Protein AF-A0A926NC03-F1 (afdb_monomer)

Foldseek 3Di:
DAPLQVLLVLLVVLCVVVVHDLCLLCVLLVNDSVLNVCSNVVVDVDDDPNSVCSSCNSSVHDPCVSQPDPVNPDDPPDDPPPPPPDD

Solvent-accessible surface area (backbone atoms only — not comparable to full-atom values): 5292 Å² total; per-residue (Å²): 137,54,72,36,54,49,52,24,49,51,54,51,51,52,22,60,77,68,74,46,49,70,61,54,48,18,65,55,23,74,42,56,56,66,60,54,46,32,32,58,71,59,72,35,78,68,75,51,68,70,58,52,52,31,46,23,61,39,72,75,50,48,71,65,66,69,56,72,43,77,90,66,68,72,76,80,83,78,72,89,75,78,77,76,80,75,130

Organism: NCBI:txid2771432

Nearest PDB structures (foldseek):
  3b7h-assembly1_A-2  TM=8.971E-01  e=2.608E-04  Lactiplantibacillus plantarum WCFS1
  3qq6-assembly1_A  TM=8.608E-01  e=1.140E-02  Bacillus subtilis
  3zkc-assembly1_B  TM=8.713E-01  e=1.673E-02  Bacillus subtilis subsp. subtilis str. 168
  1b0n-assembly1_A  TM=7.950E-01  e=1.499E-02  Bacillus subtilis
  1zz9-assembly1_A-2  TM=6.927E-01  e=8.645E-02  Streptomyces wedmorensis

Radius of gyration: 17.33 Å; Cα contacts (8 Å, |Δi|>4): 73; chains: 1; bounding 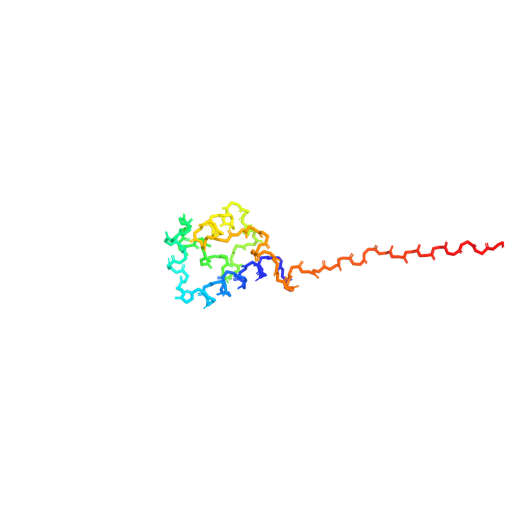box: 34×33×56 Å

Secondary structure (DSSP, 8-state):
--HHHHHHHHHHHHHHHTT--HHHHHHHHT--HHHHHHHHTT--SS--HHHHHHHHHHHT--HHHHH-SGGG---------------

Mean predicted aligned error: 7.42 Å

pLDDT: mean 87.14, std 12.42, range [55.88, 96.81]

Sequence (87 aa):
MTIADRVAQRILDLCDEHNITLNKLGTISGVTQSTLNSIVKGESKHPRLDTIEKICSGLGITMVEFFNVPDFNVQSNEGSGHHERQQ

InterPro domains:
  IPR001387 Cro/C1-type, helix-turn-helix domain [PF13443] (11-69)
  IPR001387 Cro/C1-type, helix-turn-helix domain [PS50943] (11-66)
  IPR001387 Cro/C1-type, helix-turn-helix domain [SM00530] (10-66)
  IPR001387 Cro/C1-type, helix-turn-helix domain [cd00093] (8-66)
  IPR010982 Lambda repressor-like, DNA-binding domain superfamily [G3DSA:1.10.260.40] (2-75)
  IPR010982 Lambda repressor-like, DNA-binding domain superfamily [SSF47413] (3-72)

Structure (mmCIF, N/CA/C/O backbone):
data_AF-A0A926NC03-F1
#
_entry.id   AF-A0A926NC03-F1
#
loop_
_atom_site.group_PDB
_atom_site.id
_atom_site.type_symbol
_atom_site.label_atom_id
_atom_site.label_alt_id
_atom_site.label_comp_id
_atom_site.label_asym_id
_atom_site.label_entity_id
_atom_site.label_seq_id
_atom_site.pdbx_PDB_ins_code
_atom_site.Cartn_x
_atom_site.Cartn_y
_atom_site.Cartn_z
_atom_site.occupancy
_atom_site.B_iso_or_equiv
_atom_site.auth_seq_id
_atom_site.auth_comp_id
_atom_site.auth_asym_id
_atom_site.auth_atom_id
_atom_site.pdbx_PDB_model_num
ATOM 1 N N . MET A 1 1 ? 14.176 1.685 -10.171 1.00 74.00 1 MET A N 1
ATOM 2 C CA . MET A 1 1 ? 12.948 1.397 -9.406 1.00 74.00 1 MET A CA 1
ATOM 3 C C . MET A 1 1 ? 12.934 -0.084 -9.074 1.00 74.00 1 MET A C 1
ATOM 5 O O . MET A 1 1 ? 12.971 -0.901 -9.989 1.00 74.00 1 MET A O 1
ATOM 9 N N . THR A 1 2 ? 13.000 -0.421 -7.791 1.00 88.25 2 THR A N 1
ATOM 10 C CA . THR A 1 2 ? 12.953 -1.800 -7.288 1.00 88.25 2 THR A CA 1
ATOM 11 C C . THR A 1 2 ? 11.508 -2.305 -7.209 1.00 88.25 2 THR A C 1
ATOM 13 O O . THR A 1 2 ? 10.563 -1.529 -7.345 1.00 88.25 2 THR A O 1
ATOM 16 N N . ILE A 1 3 ? 11.316 -3.605 -6.962 1.00 88.69 3 ILE A N 1
ATOM 17 C CA . ILE A 1 3 ? 9.979 -4.167 -6.696 1.00 88.69 3 ILE A CA 1
ATOM 18 C C . ILE A 1 3 ? 9.356 -3.516 -5.453 1.00 88.69 3 ILE A C 1
ATOM 20 O O . ILE A 1 3 ? 8.167 -3.215 -5.456 1.00 88.69 3 ILE A O 1
ATOM 24 N N . ALA A 1 4 ? 10.154 -3.253 -4.413 1.00 89.62 4 ALA A N 1
ATOM 25 C CA . ALA A 1 4 ? 9.675 -2.596 -3.200 1.00 89.62 4 ALA A CA 1
ATOM 26 C C . ALA A 1 4 ? 9.158 -1.177 -3.485 1.00 89.62 4 ALA A C 1
ATOM 28 O O . ALA A 1 4 ? 8.088 -0.824 -2.998 1.00 89.62 4 ALA A O 1
ATOM 29 N N . ASP A 1 5 ? 9.850 -0.414 -4.342 1.00 91.00 5 ASP A N 1
ATOM 30 C CA . ASP A 1 5 ? 9.399 0.923 -4.757 1.00 91.00 5 ASP A CA 1
ATOM 31 C C . ASP A 1 5 ? 8.050 0.867 -5.491 1.00 91.00 5 ASP A C 1
ATOM 33 O O . ASP A 1 5 ? 7.182 1.703 -5.258 1.00 91.00 5 ASP A O 1
ATOM 37 N N . ARG A 1 6 ? 7.841 -0.144 -6.348 1.00 92.19 6 ARG A N 1
ATOM 38 C CA . ARG A 1 6 ? 6.570 -0.345 -7.072 1.00 92.19 6 ARG A CA 1
ATOM 39 C C . ARG A 1 6 ? 5.429 -0.701 -6.137 1.00 92.19 6 ARG A C 1
ATOM 41 O O . ARG A 1 6 ? 4.333 -0.177 -6.276 1.00 92.19 6 ARG A O 1
ATOM 48 N N . VAL A 1 7 ? 5.689 -1.564 -5.156 1.00 93.50 7 VAL A N 1
ATOM 49 C CA . VAL A 1 7 ? 4.702 -1.902 -4.123 1.00 93.50 7 VAL A CA 1
ATOM 50 C C . VAL A 1 7 ? 4.361 -0.672 -3.280 1.00 93.50 7 VAL A C 1
ATOM 52 O O . VAL A 1 7 ? 3.190 -0.439 -3.001 1.00 93.50 7 VAL A O 1
ATOM 55 N N . ALA A 1 8 ? 5.358 0.132 -2.901 1.00 93.94 8 ALA A N 1
ATOM 56 C CA . ALA A 1 8 ? 5.150 1.370 -2.156 1.00 93.94 8 ALA A CA 1
ATOM 57 C C . ALA A 1 8 ? 4.275 2.369 -2.927 1.00 93.94 8 ALA A C 1
ATOM 59 O O . ALA A 1 8 ? 3.312 2.880 -2.358 1.00 93.94 8 ALA A O 1
ATOM 60 N N . GLN A 1 9 ? 4.572 2.604 -4.210 1.00 94.25 9 GLN A N 1
ATOM 61 C CA . GLN A 1 9 ? 3.745 3.459 -5.066 1.00 94.25 9 GLN A CA 1
ATOM 62 C C . GLN A 1 9 ? 2.330 2.907 -5.206 1.00 94.25 9 GLN A C 1
ATOM 64 O O . GLN A 1 9 ? 1.378 3.618 -4.908 1.00 94.25 9 GLN A O 1
ATOM 69 N N . ARG A 1 10 ? 2.178 1.609 -5.489 1.00 95.19 10 ARG A N 1
ATOM 70 C CA . ARG A 1 10 ? 0.852 0.997 -5.627 1.00 95.19 10 ARG A CA 1
ATOM 71 C C . ARG A 1 10 ? -0.011 1.138 -4.370 1.00 95.19 10 ARG A C 1
ATOM 73 O O . ARG A 1 10 ? -1.218 1.317 -4.475 1.00 95.19 10 ARG A O 1
ATOM 80 N N . ILE 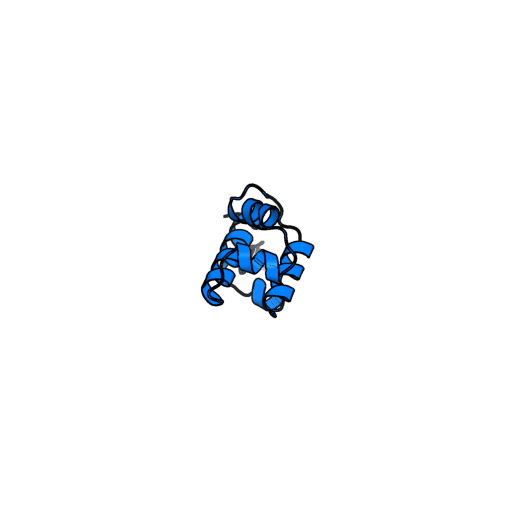A 1 11 ? 0.586 1.070 -3.178 1.00 94.94 11 ILE A N 1
ATOM 81 C CA . ILE A 1 11 ? -0.132 1.299 -1.913 1.00 94.94 11 ILE A CA 1
ATOM 82 C C . ILE A 1 11 ? -0.643 2.742 -1.811 1.00 94.94 11 ILE A C 1
ATOM 84 O O . ILE A 1 11 ? -1.750 2.952 -1.315 1.00 94.94 11 ILE A O 1
ATOM 88 N N . LEU A 1 12 ? 0.152 3.721 -2.249 1.00 95.31 12 LEU A N 1
ATOM 89 C CA . LEU A 1 12 ? -0.253 5.127 -2.273 1.00 95.31 12 LEU A CA 1
ATOM 90 C C . LEU A 1 12 ? -1.357 5.362 -3.306 1.00 95.31 12 LEU A C 1
ATOM 92 O O . LEU A 1 12 ? -2.374 5.949 -2.954 1.00 95.31 12 LEU A O 1
ATOM 96 N N . ASP A 1 13 ? -1.215 4.809 -4.510 1.00 96.25 13 ASP A N 1
ATOM 97 C CA . ASP A 1 13 ? -2.230 4.910 -5.563 1.00 96.25 13 ASP A CA 1
ATOM 98 C C . ASP A 1 13 ? -3.575 4.355 -5.087 1.00 96.25 13 ASP A C 1
ATOM 100 O O . ASP A 1 13 ? -4.602 5.003 -5.235 1.00 96.25 13 ASP A O 1
ATOM 104 N N . LEU A 1 14 ? -3.579 3.193 -4.426 1.00 95.94 14 LEU A N 1
ATOM 105 C CA . LEU A 1 14 ? -4.797 2.614 -3.852 1.00 95.94 14 LEU A CA 1
ATOM 106 C C . LEU A 1 14 ? -5.393 3.479 -2.732 1.00 95.94 14 LEU A C 1
ATOM 108 O O . LEU A 1 14 ? -6.610 3.515 -2.562 1.00 95.94 14 LEU A O 1
ATOM 112 N N . CYS A 1 15 ? -4.565 4.177 -1.951 1.00 95.88 15 CYS A N 1
ATOM 113 C CA . CYS A 1 15 ? -5.074 5.131 -0.967 1.00 95.88 15 CYS A CA 1
ATOM 114 C C . CYS A 1 15 ? -5.787 6.301 -1.658 1.00 95.88 15 CYS A C 1
ATOM 116 O O . CYS A 1 15 ? -6.889 6.669 -1.245 1.00 95.88 15 CYS A O 1
ATOM 118 N N . ASP A 1 16 ? -5.196 6.831 -2.726 1.00 96.81 16 ASP A N 1
ATOM 119 C CA . ASP A 1 16 ? -5.742 7.952 -3.489 1.00 96.81 16 ASP A CA 1
ATOM 120 C C . ASP A 1 16 ? -7.006 7.547 -4.274 1.00 96.81 16 ASP A C 1
ATOM 122 O O . ASP A 1 16 ? -8.024 8.237 -4.190 1.00 96.81 16 ASP A O 1
ATOM 126 N N . GLU A 1 17 ? -6.997 6.390 -4.948 1.00 95.75 17 GLU A N 1
ATOM 127 C CA . GLU A 1 17 ? -8.136 5.806 -5.680 1.00 95.75 17 GLU A CA 1
ATOM 128 C C . GLU A 1 17 ? -9.360 5.601 -4.771 1.00 95.75 17 GLU A C 1
ATOM 130 O O . GLU A 1 17 ? -10.494 5.883 -5.164 1.00 95.75 17 GLU A O 1
ATOM 135 N N . HIS A 1 18 ? -9.139 5.148 -3.533 1.00 94.94 18 HIS A N 1
ATOM 136 C CA . HIS A 1 18 ? -10.202 4.918 -2.553 1.00 94.94 18 HIS A CA 1
ATOM 137 C C . HIS A 1 18 ? -10.498 6.140 -1.666 1.00 94.94 18 HIS A C 1
ATOM 139 O O . HIS A 1 18 ? -11.379 6.062 -0.805 1.00 94.94 18 HIS A O 1
ATOM 145 N N . ASN A 1 19 ? -9.795 7.263 -1.858 1.00 96.38 19 ASN A N 1
ATOM 146 C CA . ASN A 1 19 ? -9.903 8.478 -1.042 1.00 96.38 19 ASN A CA 1
ATOM 147 C C . ASN A 1 19 ? -9.768 8.190 0.469 1.00 96.38 19 ASN A C 1
ATOM 149 O O . ASN A 1 19 ? -10.574 8.611 1.305 1.00 96.38 19 ASN A O 1
ATOM 153 N N . ILE A 1 20 ? -8.749 7.406 0.821 1.00 96.38 20 ILE A N 1
ATOM 154 C CA . ILE A 1 20 ? -8.416 7.038 2.197 1.00 96.38 20 ILE A CA 1
ATOM 155 C C . ILE A 1 20 ? -6.979 7.428 2.527 1.00 96.38 20 ILE A C 1
ATOM 157 O O . ILE A 1 20 ? -6.110 7.527 1.674 1.00 96.38 20 ILE A O 1
ATOM 161 N N . THR A 1 21 ? -6.697 7.608 3.813 1.00 95.56 21 THR A N 1
ATOM 162 C CA . THR A 1 21 ? -5.320 7.817 4.275 1.00 95.56 21 THR A CA 1
ATOM 163 C C . THR A 1 21 ? -4.604 6.485 4.490 1.00 95.56 21 THR A C 1
ATOM 165 O O . THR A 1 21 ? -5.238 5.473 4.793 1.00 95.56 21 THR A O 1
ATOM 168 N N . LEU A 1 22 ? -3.268 6.500 4.494 1.00 94.88 22 LEU A N 1
ATOM 169 C CA . LEU A 1 22 ? -2.456 5.327 4.8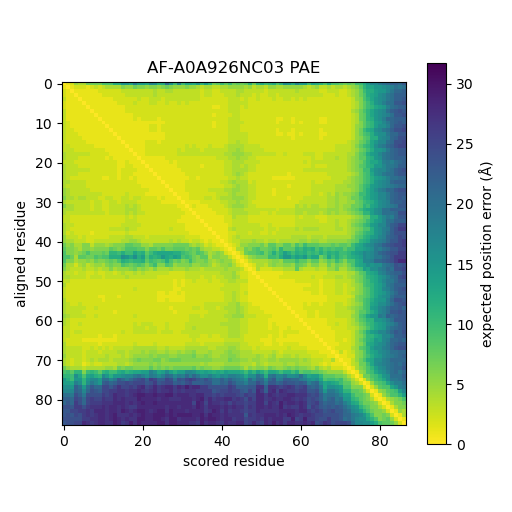52 1.00 94.88 22 LEU A CA 1
ATOM 170 C C . LEU A 1 22 ? -2.816 4.756 6.240 1.00 94.88 22 LEU A C 1
ATOM 172 O O . LEU A 1 22 ? -2.778 3.549 6.466 1.00 94.88 22 LEU A O 1
ATOM 176 N N . ASN A 1 23 ? -3.215 5.621 7.178 1.00 94.69 23 ASN A N 1
ATOM 177 C CA . ASN A 1 23 ? -3.706 5.200 8.492 1.00 94.69 23 ASN A CA 1
ATOM 178 C C . ASN A 1 23 ? -5.015 4.404 8.389 1.00 94.69 23 ASN A C 1
ATOM 180 O O . ASN A 1 23 ? -5.176 3.339 8.993 1.00 94.69 23 ASN A O 1
ATOM 184 N N . LYS A 1 24 ? -5.957 4.920 7.592 1.00 95.69 24 LYS A N 1
ATOM 185 C CA . LYS A 1 24 ? -7.224 4.242 7.339 1.00 95.69 24 LYS A CA 1
ATOM 186 C C . LYS A 1 24 ? -6.981 2.902 6.650 1.00 95.69 24 LYS A C 1
ATOM 188 O O . LYS A 1 24 ? -7.593 1.924 7.071 1.00 95.69 24 LYS A O 1
ATOM 193 N N . LEU A 1 25 ? -6.045 2.835 5.698 1.00 95.94 25 LEU A N 1
ATOM 194 C CA . LEU A 1 25 ? -5.640 1.583 5.063 1.00 95.94 25 LEU A CA 1
ATOM 195 C C . LEU A 1 25 ? -5.132 0.561 6.089 1.00 95.94 25 LEU A C 1
ATOM 197 O O . LEU A 1 25 ? -5.563 -0.590 6.074 1.00 95.94 25 LEU A O 1
ATOM 201 N N . GLY A 1 26 ? -4.270 0.968 7.024 1.00 95.88 26 GLY A N 1
ATOM 202 C CA . GLY A 1 26 ? -3.800 0.079 8.095 1.00 95.88 26 GLY A CA 1
ATOM 203 C C . GLY A 1 26 ? -4.935 -0.445 8.974 1.00 95.88 26 GLY A C 1
ATOM 204 O O . GLY A 1 26 ? -4.984 -1.626 9.309 1.00 95.88 26 GLY A O 1
ATOM 205 N N . THR A 1 27 ? -5.911 0.416 9.268 1.00 95.75 27 THR A N 1
ATOM 206 C CA . THR A 1 27 ? -7.090 0.045 10.062 1.00 95.75 27 THR A CA 1
ATOM 207 C C . THR A 1 27 ? -7.957 -1.000 9.354 1.00 95.75 27 THR A C 1
ATOM 209 O O . THR A 1 27 ? -8.362 -1.970 9.985 1.00 95.75 27 THR A O 1
ATOM 212 N N . ILE A 1 28 ? -8.240 -0.824 8.059 1.00 95.94 28 ILE A N 1
ATOM 213 C CA . ILE A 1 28 ? -9.128 -1.733 7.308 1.00 95.94 28 ILE A CA 1
ATOM 214 C C . ILE A 1 28 ? -8.433 -3.035 6.886 1.00 95.94 28 ILE A C 1
ATOM 216 O O . ILE A 1 28 ? -9.085 -4.066 6.796 1.00 95.94 28 ILE A O 1
ATOM 220 N N . SER A 1 29 ? -7.116 -3.009 6.663 1.00 95.06 29 SER A N 1
ATOM 221 C CA . SER A 1 29 ? -6.324 -4.190 6.281 1.00 95.06 29 SER A CA 1
ATOM 222 C C . SER A 1 29 ? -5.808 -5.004 7.471 1.00 95.06 29 SER A C 1
ATOM 224 O O . SER A 1 29 ? -5.285 -6.102 7.295 1.00 95.06 29 SER A O 1
ATOM 226 N N . GLY A 1 30 ? -5.888 -4.470 8.694 1.00 94.00 30 GLY A N 1
ATOM 227 C CA . GLY A 1 30 ? -5.259 -5.086 9.866 1.00 94.00 30 GLY A CA 1
ATOM 228 C C . GLY A 1 30 ? -3.724 -5.064 9.817 1.00 94.00 30 GLY A C 1
ATOM 229 O O . GLY A 1 30 ? -3.065 -5.830 10.525 1.00 94.00 30 GLY A O 1
ATOM 230 N N . VAL A 1 31 ? -3.136 -4.204 8.979 1.00 93.94 31 VAL A N 1
ATOM 231 C CA . VAL A 1 31 ? -1.690 -3.970 8.901 1.00 93.94 31 VAL A CA 1
ATOM 232 C C . VAL A 1 31 ? -1.332 -2.766 9.767 1.00 93.94 31 VAL A C 1
ATOM 234 O O . VAL A 1 31 ? -1.967 -1.716 9.703 1.00 93.94 31 VAL A O 1
ATOM 237 N N . THR A 1 32 ? -0.284 -2.886 10.584 1.00 92.38 32 THR A N 1
ATOM 238 C CA . THR A 1 32 ? 0.109 -1.770 11.453 1.00 92.38 32 THR A CA 1
ATOM 239 C C . THR A 1 32 ? 0.594 -0.569 10.640 1.00 92.38 32 THR A C 1
ATOM 241 O O . THR A 1 32 ? 1.272 -0.711 9.619 1.00 92.38 32 THR A O 1
ATOM 244 N N . GLN A 1 33 ? 0.312 0.635 11.139 1.00 89.94 33 GLN A N 1
ATOM 245 C CA . GLN A 1 33 ? 0.735 1.874 10.487 1.00 89.94 33 GLN A CA 1
ATOM 246 C C . GLN A 1 33 ? 2.267 1.981 10.367 1.00 89.94 33 GLN A C 1
ATOM 248 O O . GLN A 1 33 ? 2.767 2.562 9.407 1.00 89.94 33 GLN A O 1
ATOM 253 N N . SER A 1 34 ? 3.024 1.405 11.310 1.00 90.81 34 SER A N 1
ATOM 254 C CA . SER A 1 34 ? 4.490 1.345 11.233 1.00 90.81 34 SER A CA 1
ATOM 255 C C . SER A 1 34 ? 4.950 0.491 10.053 1.00 90.81 34 SER A C 1
ATOM 257 O O . SER A 1 34 ? 5.807 0.933 9.295 1.00 90.81 34 SER A O 1
ATOM 259 N N . THR A 1 35 ? 4.332 -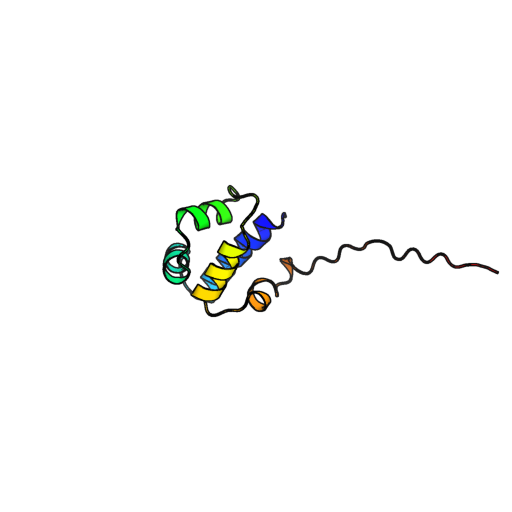0.675 9.833 1.00 91.12 35 THR A N 1
ATOM 260 C CA . THR A 1 35 ? 4.641 -1.533 8.680 1.00 91.12 35 THR A CA 1
ATOM 261 C C . THR A 1 35 ? 4.365 -0.818 7.361 1.00 91.12 35 THR A C 1
ATOM 263 O O . THR A 1 35 ? 5.227 -0.809 6.487 1.00 91.12 35 THR A O 1
ATOM 266 N N . LEU A 1 36 ? 3.198 -0.179 7.229 1.00 92.62 36 LEU A N 1
ATOM 267 C CA . LEU A 1 36 ? 2.856 0.578 6.022 1.00 92.62 36 LEU A CA 1
ATOM 268 C C . LEU A 1 36 ? 3.826 1.741 5.784 1.00 92.62 36 LEU A C 1
ATOM 270 O O . LEU A 1 36 ? 4.308 1.912 4.669 1.00 92.62 36 LEU A O 1
ATOM 274 N N . ASN A 1 37 ? 4.174 2.495 6.831 1.00 91.69 37 ASN A N 1
ATOM 275 C CA . ASN A 1 37 ? 5.152 3.578 6.727 1.00 91.69 37 ASN A CA 1
ATOM 276 C C . ASN A 1 37 ? 6.530 3.077 6.293 1.00 91.69 37 ASN A C 1
ATOM 278 O O . ASN A 1 37 ? 7.132 3.685 5.416 1.00 91.69 37 ASN A O 1
ATOM 282 N N . SER A 1 38 ? 7.028 1.981 6.867 1.00 90.94 38 SER A N 1
ATOM 283 C CA . SER A 1 38 ? 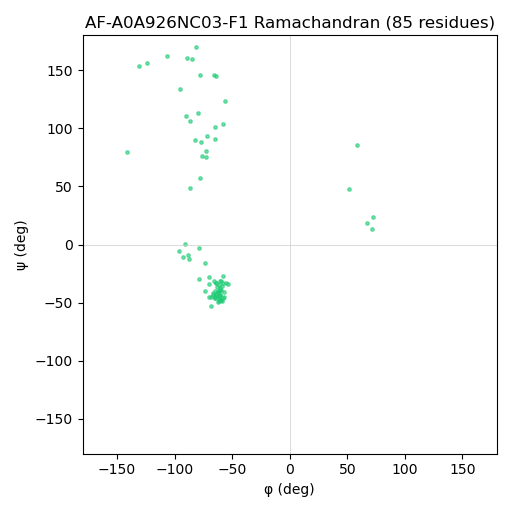8.336 1.444 6.485 1.00 90.94 38 SER A CA 1
ATOM 284 C C . SER A 1 38 ? 8.355 0.925 5.046 1.00 90.94 38 SER A C 1
ATOM 286 O O . SER A 1 38 ? 9.386 1.022 4.387 1.00 90.94 38 SER A O 1
ATOM 288 N N . ILE A 1 39 ? 7.233 0.417 4.521 1.00 91.38 39 ILE A N 1
ATOM 289 C CA . ILE A 1 39 ? 7.113 0.063 3.097 1.00 91.38 39 ILE A CA 1
ATOM 290 C C . ILE A 1 39 ? 7.138 1.327 2.234 1.00 91.38 39 ILE A C 1
ATOM 292 O O . ILE A 1 39 ? 7.977 1.436 1.345 1.00 91.38 39 ILE A O 1
ATOM 296 N N . VAL A 1 40 ? 6.276 2.303 2.528 1.00 90.25 40 VAL A N 1
ATOM 297 C CA . VAL A 1 40 ? 6.142 3.537 1.735 1.00 90.25 40 VAL A CA 1
ATOM 298 C C . VAL A 1 40 ? 7.424 4.379 1.739 1.00 90.25 40 VAL A C 1
ATOM 300 O O . VAL A 1 40 ? 7.783 4.959 0.720 1.00 90.25 40 VAL A O 1
ATOM 303 N N . LYS A 1 41 ? 8.153 4.425 2.861 1.00 88.62 41 LYS A N 1
ATOM 304 C CA . LYS A 1 41 ? 9.429 5.152 2.989 1.00 88.62 41 LYS A CA 1
ATOM 305 C C . LYS A 1 41 ? 10.630 4.409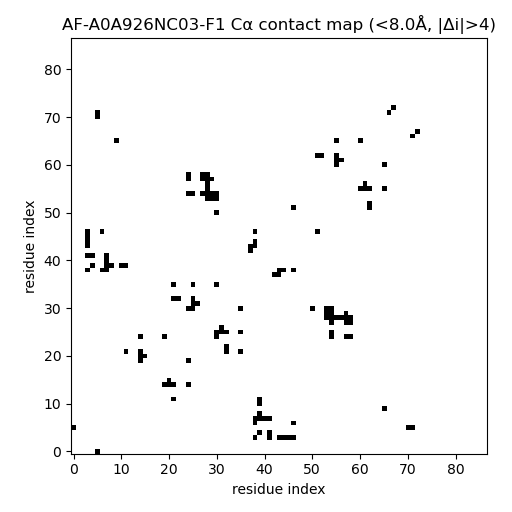 2.393 1.00 88.62 41 LYS A C 1
ATOM 307 O O . LYS A 1 41 ? 11.738 4.936 2.436 1.00 88.62 41 LYS A O 1
ATOM 312 N N . GLY A 1 42 ? 10.446 3.186 1.887 1.00 80.38 42 GLY A N 1
ATOM 313 C CA . GLY A 1 42 ? 11.536 2.366 1.347 1.00 80.38 42 GLY A CA 1
ATOM 314 C C . GLY A 1 42 ? 12.493 1.800 2.407 1.00 80.38 42 GLY A C 1
ATOM 315 O O . GLY A 1 42 ? 13.560 1.289 2.070 1.00 80.38 42 GLY A O 1
ATOM 316 N N . GLU A 1 43 ? 12.129 1.861 3.691 1.00 82.69 43 GLU A N 1
ATOM 317 C CA . GLU A 1 43 ? 12.886 1.234 4.786 1.00 82.69 43 GLU A CA 1
ATOM 318 C C . GLU A 1 43 ? 12.769 -0.298 4.717 1.00 82.69 43 GLU A C 1
ATOM 320 O O . GLU A 1 43 ? 13.715 -1.031 5.016 1.00 82.69 43 GLU A O 1
ATOM 325 N N . SER A 1 44 ? 11.609 -0.792 4.275 1.00 76.88 44 SER A N 1
ATOM 326 C CA . SER A 1 44 ? 11.367 -2.206 4.008 1.00 76.88 44 SER A CA 1
ATOM 327 C C . SER A 1 44 ? 11.788 -2.563 2.587 1.00 76.88 44 SER A C 1
ATOM 329 O O . SER A 1 44 ? 11.094 -2.272 1.616 1.00 76.88 44 SER A O 1
ATOM 331 N N . LYS A 1 45 ? 12.913 -3.270 2.465 1.00 73.25 45 LYS A N 1
ATOM 332 C CA . LYS A 1 45 ? 13.426 -3.750 1.170 1.00 73.25 45 LYS A CA 1
ATOM 333 C C . LYS A 1 45 ? 12.626 -4.923 0.590 1.00 73.25 45 LYS A C 1
ATOM 335 O O . LYS A 1 45 ? 12.757 -5.223 -0.593 1.00 73.25 45 LYS A O 1
ATOM 340 N N . HIS A 1 46 ? 11.810 -5.583 1.416 1.00 76.19 46 HIS A N 1
ATOM 341 C CA . HIS A 1 46 ? 11.061 -6.787 1.055 1.00 76.19 46 HIS A CA 1
ATOM 342 C C . HIS A 1 46 ? 9.660 -6.760 1.685 1.00 76.19 46 HIS A C 1
ATOM 344 O O . HIS A 1 46 ? 9.442 -7.394 2.724 1.00 76.19 46 HIS A O 1
ATOM 350 N N . PRO A 1 47 ? 8.698 -6.020 1.098 1.00 81.44 47 PRO A N 1
ATOM 351 C CA . PRO A 1 47 ? 7.302 -6.153 1.490 1.00 81.44 47 PRO A CA 1
ATOM 352 C C . PRO A 1 47 ? 6.887 -7.616 1.335 1.00 81.44 47 PRO A C 1
ATOM 354 O O . PRO A 1 47 ? 7.063 -8.230 0.282 1.00 81.44 47 PRO A O 1
ATOM 357 N N . ARG A 1 48 ? 6.399 -8.196 2.427 1.00 88.31 48 ARG A N 1
ATOM 358 C CA . ARG A 1 48 ? 6.006 -9.598 2.452 1.00 88.31 48 ARG A CA 1
ATOM 359 C C . ARG A 1 48 ? 4.642 -9.769 1.782 1.00 88.31 48 ARG A C 1
ATOM 361 O O . ARG A 1 48 ? 3.771 -8.908 1.903 1.00 88.31 48 ARG A O 1
ATOM 368 N N . LEU A 1 49 ? 4.449 -10.903 1.111 1.00 91.25 49 LEU A N 1
ATOM 369 C CA . LEU A 1 49 ? 3.212 -11.195 0.383 1.00 91.25 49 LEU A CA 1
ATOM 370 C C . LEU A 1 49 ? 1.979 -11.238 1.302 1.00 91.25 49 LEU A C 1
ATOM 372 O O . LEU A 1 49 ? 0.921 -10.764 0.909 1.00 91.25 49 LEU A O 1
ATOM 376 N N . ASP A 1 50 ? 2.133 -11.710 2.545 1.00 92.69 50 ASP A N 1
ATOM 377 C CA . ASP A 1 50 ? 1.081 -11.692 3.580 1.00 92.69 50 ASP A CA 1
ATOM 378 C C . ASP A 1 50 ? 0.566 -10.273 3.875 1.00 92.69 50 ASP A C 1
ATOM 380 O O . ASP A 1 50 ? -0.604 -10.064 4.177 1.00 92.69 50 ASP A O 1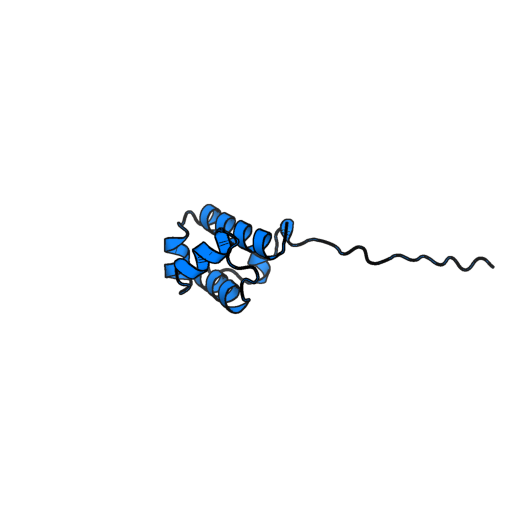
ATOM 384 N N . THR A 1 51 ? 1.437 -9.270 3.785 1.00 92.81 51 THR A N 1
ATOM 385 C CA . THR A 1 51 ? 1.076 -7.869 4.014 1.00 92.81 51 THR A CA 1
ATOM 386 C C . THR A 1 51 ? 0.272 -7.327 2.840 1.00 92.81 51 THR A C 1
ATOM 388 O O . THR A 1 51 ? -0.706 -6.614 3.044 1.00 92.81 51 THR A O 1
ATOM 391 N N . ILE A 1 52 ? 0.657 -7.697 1.619 1.00 94.81 52 ILE A N 1
ATOM 392 C CA . ILE A 1 52 ? -0.051 -7.312 0.395 1.00 94.81 52 ILE A CA 1
ATOM 393 C C . ILE A 1 52 ? -1.438 -7.963 0.366 1.00 94.81 52 ILE A C 1
ATOM 395 O O . ILE A 1 52 ? -2.420 -7.286 0.082 1.00 94.81 52 ILE A O 1
ATOM 399 N N . GLU A 1 53 ? -1.541 -9.240 0.731 1.00 95.50 53 GLU A N 1
ATOM 400 C CA . GLU A 1 53 ? -2.813 -9.969 0.803 1.00 95.50 53 GLU A CA 1
ATOM 401 C C . GLU A 1 53 ? -3.783 -9.335 1.812 1.00 95.50 53 GLU A C 1
ATOM 403 O O . GLU A 1 53 ? -4.938 -9.075 1.476 1.00 95.50 53 GLU A O 1
ATOM 408 N N . LYS A 1 54 ? -3.293 -8.940 2.991 1.00 95.81 54 LYS A N 1
ATOM 409 C CA . LYS A 1 54 ? -4.072 -8.168 3.973 1.00 95.81 54 LYS A CA 1
ATOM 410 C C . LYS A 1 54 ? -4.553 -6.819 3.443 1.00 95.81 54 LYS A C 1
ATOM 412 O O . LYS A 1 54 ? -5.702 -6.445 3.667 1.00 95.81 54 LYS A O 1
ATOM 417 N N . ILE A 1 55 ? -3.689 -6.084 2.740 1.00 95.88 55 ILE A N 1
ATOM 418 C CA . ILE A 1 55 ? -4.050 -4.814 2.088 1.00 95.88 55 ILE A CA 1
ATOM 419 C C . ILE A 1 55 ? -5.176 -5.041 1.076 1.00 95.88 55 ILE A C 1
ATOM 421 O O . ILE A 1 55 ? -6.180 -4.333 1.122 1.00 95.88 55 ILE A O 1
ATOM 425 N N . CYS A 1 56 ? -5.043 -6.065 0.230 1.00 96.62 56 CYS A N 1
ATOM 426 C CA . CYS A 1 56 ? -6.058 -6.444 -0.751 1.00 96.62 56 CYS A CA 1
ATOM 427 C C . CYS A 1 56 ? -7.393 -6.775 -0.069 1.00 96.62 56 CYS A C 1
ATOM 429 O O . CYS A 1 56 ? -8.426 -6.203 -0.416 1.00 96.62 56 CYS A O 1
ATOM 431 N N . SER A 1 57 ? -7.360 -7.614 0.972 1.00 96.25 57 SER A N 1
ATOM 432 C CA . SER A 1 57 ? -8.548 -7.975 1.751 1.00 96.25 57 SER A CA 1
ATOM 433 C C . SER A 1 57 ? -9.210 -6.766 2.415 1.00 96.25 57 SER A C 1
ATOM 435 O O . SER A 1 57 ? -10.435 -6.718 2.479 1.00 96.25 57 SER A O 1
ATOM 437 N N . GLY A 1 58 ? -8.434 -5.798 2.909 1.00 95.50 58 GLY A N 1
ATOM 438 C CA . GLY A 1 58 ? -8.966 -4.584 3.535 1.00 95.50 58 GLY A CA 1
ATOM 439 C C . GLY A 1 58 ? -9.635 -3.623 2.551 1.00 95.50 58 GLY A C 1
ATOM 440 O O . GLY A 1 58 ? -10.538 -2.884 2.938 1.00 95.50 58 GLY A O 1
ATOM 441 N N . LEU A 1 59 ? -9.202 -3.640 1.290 1.00 95.62 59 LEU A N 1
ATOM 442 C CA . LEU A 1 59 ? -9.753 -2.827 0.202 1.00 95.62 59 LEU A CA 1
ATOM 443 C C . LEU A 1 59 ? -10.851 -3.542 -0.597 1.00 95.62 59 LEU A C 1
ATOM 445 O O . LEU A 1 59 ? -11.541 -2.901 -1.386 1.00 95.62 59 LEU A O 1
ATOM 449 N N . GLY A 1 60 ? -11.031 -4.849 -0.390 1.00 95.81 60 GLY A N 1
ATOM 450 C CA . GLY A 1 60 ? -11.980 -5.662 -1.151 1.00 95.81 60 GLY A CA 1
ATOM 451 C C . GLY A 1 60 ? -11.534 -5.940 -2.589 1.00 95.81 60 GLY A C 1
ATOM 452 O O . GLY A 1 60 ? -12.381 -6.209 -3.434 1.00 95.81 60 GLY A O 1
ATOM 453 N N . ILE A 1 61 ? -10.228 -5.874 -2.859 1.00 96.75 61 ILE A N 1
ATOM 454 C CA . ILE A 1 61 ? -9.632 -6.169 -4.168 1.00 96.75 61 ILE A CA 1
ATOM 455 C C . ILE A 1 61 ? -8.893 -7.507 -4.134 1.00 96.75 61 ILE A C 1
ATOM 457 O O . ILE A 1 61 ? -8.531 -8.027 -3.076 1.00 96.75 61 ILE A O 1
ATOM 461 N N . THR A 1 62 ? -8.623 -8.064 -5.304 1.00 96.31 62 THR A N 1
ATOM 462 C CA . THR A 1 62 ? -7.806 -9.268 -5.470 1.00 96.31 62 THR A CA 1
ATOM 463 C C . THR A 1 62 ? -6.320 -8.932 -5.623 1.00 96.31 62 THR A C 1
ATOM 465 O O . THR A 1 62 ? -5.942 -7.833 -6.027 1.00 96.31 62 THR A O 1
ATOM 468 N N . MET A 1 63 ? -5.441 -9.914 -5.385 1.00 95.19 63 MET A N 1
ATOM 469 C CA . MET A 1 63 ? -4.013 -9.762 -5.710 1.00 95.19 63 MET A CA 1
ATOM 470 C C . MET A 1 63 ? -3.783 -9.493 -7.203 1.00 95.19 63 MET A C 1
ATOM 472 O O . MET A 1 63 ? -2.845 -8.787 -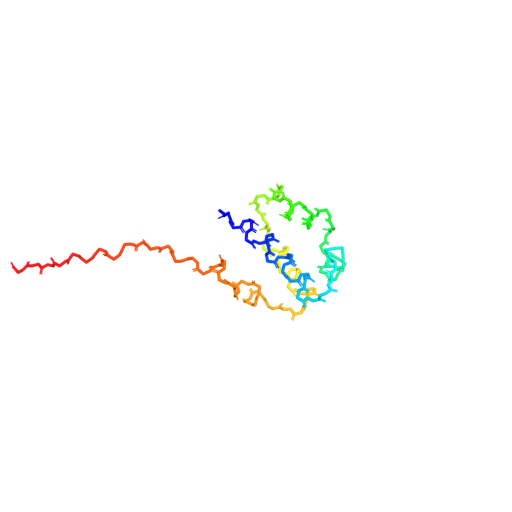7.559 1.00 95.19 63 MET A O 1
ATOM 476 N N . VAL A 1 64 ? -4.644 -10.025 -8.077 1.00 95.44 64 VAL A N 1
ATOM 477 C CA . VAL A 1 64 ? -4.565 -9.756 -9.517 1.00 95.44 64 VAL A CA 1
ATOM 478 C C . VAL A 1 64 ? -4.768 -8.265 -9.775 1.00 95.44 64 VAL A C 1
ATOM 480 O O . VAL A 1 64 ? -3.934 -7.654 -10.429 1.00 95.44 64 VAL A O 1
ATOM 483 N N . GLU A 1 65 ? -5.804 -7.655 -9.202 1.00 95.06 65 GLU A N 1
ATOM 484 C CA . GLU A 1 65 ? -6.064 -6.211 -9.328 1.00 95.06 65 GLU A CA 1
ATOM 485 C C . GLU A 1 65 ? -4.965 -5.347 -8.699 1.00 95.06 65 GLU A C 1
ATOM 487 O O . GLU A 1 65 ? -4.638 -4.276 -9.218 1.00 95.06 65 GLU A O 1
ATOM 492 N N . PHE A 1 66 ? -4.347 -5.818 -7.614 1.00 95.69 66 PHE A N 1
ATOM 493 C CA . PHE A 1 66 ? -3.208 -5.131 -7.011 1.00 95.69 66 PHE A CA 1
ATOM 494 C C . PHE A 1 66 ? -2.028 -5.027 -7.989 1.00 95.69 66 PHE A C 1
ATOM 496 O O . PHE A 1 66 ? -1.483 -3.939 -8.173 1.00 95.69 66 PHE A O 1
ATOM 503 N N . PHE A 1 67 ? -1.648 -6.136 -8.633 1.00 94.38 67 PHE A N 1
ATOM 504 C CA . PHE A 1 67 ? -0.486 -6.195 -9.529 1.00 94.38 67 PHE A CA 1
ATOM 505 C C . PHE A 1 67 ? -0.790 -5.831 -10.988 1.00 94.38 67 PHE A C 1
ATOM 507 O O . PHE A 1 67 ? 0.143 -5.671 -11.771 1.00 94.38 67 PHE A O 1
ATOM 514 N N . ASN A 1 68 ? -2.058 -5.674 -11.373 1.00 92.81 68 ASN A N 1
ATOM 515 C CA . ASN A 1 68 ? -2.469 -5.331 -12.737 1.00 92.81 68 ASN A CA 1
ATOM 516 C C . ASN A 1 68 ? -2.279 -3.833 -13.052 1.00 92.81 68 ASN A C 1
ATOM 518 O O . ASN A 1 68 ? -3.225 -3.131 -13.405 1.00 92.81 68 ASN A O 1
ATOM 522 N N . VAL A 1 69 ? -1.046 -3.341 -12.914 1.00 91.50 69 VAL A N 1
ATOM 523 C CA . VAL A 1 69 ? -0.632 -1.984 -13.296 1.00 91.50 69 VAL A CA 1
ATOM 524 C C . VAL A 1 69 ? 0.649 -2.027 -14.140 1.00 91.50 69 VAL A C 1
ATOM 526 O O . VAL A 1 69 ? 1.439 -2.968 -13.997 1.00 91.50 69 VAL A O 1
ATOM 529 N N . PRO A 1 70 ? 0.891 -1.026 -15.014 1.00 89.00 70 PRO A N 1
ATOM 530 C CA . PRO A 1 70 ? 2.035 -1.021 -15.934 1.00 89.00 70 PRO A CA 1
ATOM 531 C C . PRO A 1 70 ? 3.386 -1.229 -15.247 1.00 89.00 70 PRO A C 1
ATOM 533 O O . PRO A 1 70 ? 4.259 -1.904 -15.791 1.00 89.00 70 PRO A O 1
ATOM 536 N N . ASP A 1 71 ? 3.527 -0.726 -14.022 1.00 87.50 71 ASP A N 1
ATOM 537 C CA . ASP A 1 71 ? 4.735 -0.849 -13.211 1.00 87.50 71 ASP A CA 1
ATOM 538 C C . ASP A 1 71 ? 5.157 -2.303 -12.964 1.00 87.50 71 ASP A C 1
ATOM 540 O O . ASP A 1 71 ? 6.347 -2.576 -12.803 1.00 87.50 71 ASP A O 1
ATOM 544 N N . PHE A 1 72 ? 4.232 -3.266 -12.978 1.00 88.25 72 PHE A N 1
ATOM 545 C CA . PHE A 1 72 ? 4.550 -4.692 -12.835 1.00 88.25 72 PHE A CA 1
ATOM 546 C C . PHE A 1 72 ? 4.670 -5.439 -14.170 1.00 88.25 72 PHE A C 1
ATOM 548 O O . PHE A 1 72 ? 5.127 -6.580 -14.177 1.00 88.25 72 PHE A O 1
ATOM 555 N N . ASN A 1 73 ? 4.369 -4.806 -15.307 1.00 85.31 73 ASN A N 1
ATOM 556 C CA . ASN A 1 73 ? 4.453 -5.424 -16.633 1.00 85.31 73 ASN A CA 1
ATOM 557 C C . ASN A 1 73 ? 5.858 -5.311 -17.256 1.00 85.31 73 ASN A C 1
ATOM 559 O O . ASN A 1 73 ? 6.030 -4.886 -18.400 1.00 85.31 73 ASN A O 1
ATOM 563 N N . VAL A 1 74 ? 6.895 -5.660 -16.492 1.00 75.94 74 VAL A N 1
ATOM 564 C CA . VAL A 1 74 ? 8.271 -5.652 -17.003 1.00 75.94 74 VAL A CA 1
ATOM 565 C C . VAL A 1 74 ? 8.597 -7.006 -17.599 1.00 75.94 74 VAL A C 1
ATOM 567 O O . VAL A 1 74 ? 8.743 -7.993 -16.883 1.00 75.94 74 VAL A O 1
ATOM 570 N N . GLN A 1 75 ? 8.740 -7.041 -18.921 1.00 73.06 75 GLN A N 1
ATOM 571 C CA . GLN A 1 75 ? 9.248 -8.213 -19.614 1.00 73.06 75 GLN A CA 1
ATOM 572 C C . GLN A 1 75 ? 10.771 -8.246 -19.498 1.00 73.06 75 GLN A C 1
ATOM 574 O O . GLN A 1 75 ? 11.469 -7.396 -20.052 1.00 73.06 75 GLN A O 1
ATOM 579 N N . SER A 1 76 ? 11.295 -9.238 -18.780 1.00 61.75 76 SER A N 1
ATOM 580 C CA . SER A 1 76 ? 12.692 -9.639 -18.919 1.00 61.75 76 SER A CA 1
ATOM 581 C C . SER A 1 76 ? 12.855 -10.188 -20.333 1.00 61.75 76 SER A C 1
ATOM 583 O O . SER A 1 76 ? 12.425 -11.304 -20.617 1.00 61.75 76 SER A O 1
ATOM 585 N N . ASN A 1 77 ? 13.404 -9.391 -21.248 1.00 62.66 77 ASN A N 1
ATOM 586 C CA . ASN A 1 77 ? 13.745 -9.865 -22.585 1.00 62.66 77 ASN A CA 1
ATOM 587 C C . ASN A 1 77 ? 14.975 -10.783 -22.498 1.00 62.66 77 ASN A C 1
ATOM 589 O O . ASN A 1 77 ? 16.093 -10.382 -22.813 1.00 62.66 77 ASN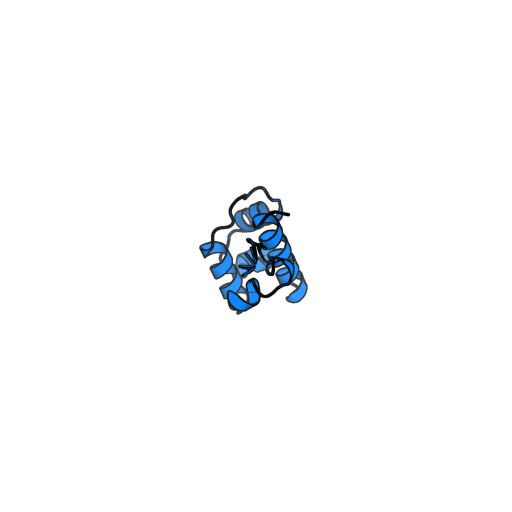 A O 1
ATOM 593 N N . GLU A 1 78 ? 14.776 -12.010 -22.027 1.00 59.66 78 GLU A N 1
ATOM 594 C CA . GLU A 1 78 ? 15.767 -13.078 -22.107 1.00 59.66 78 GLU A CA 1
ATOM 595 C C . GLU A 1 78 ? 15.678 -13.702 -23.512 1.00 59.66 78 GLU A C 1
ATOM 597 O O . GLU A 1 78 ? 14.899 -14.614 -23.772 1.00 59.66 78 GLU A O 1
ATOM 602 N N . GLY A 1 79 ? 16.463 -13.143 -24.438 1.00 59.03 79 GLY A N 1
ATOM 603 C CA . GLY A 1 79 ? 17.064 -13.843 -25.577 1.00 59.03 79 GLY A CA 1
ATOM 604 C C . GLY A 1 79 ? 16.147 -14.560 -26.576 1.00 59.03 79 GLY A C 1
ATOM 605 O O . GLY A 1 79 ? 16.075 -15.786 -26.588 1.00 59.03 79 GLY A O 1
ATOM 606 N N . SER A 1 80 ? 15.637 -13.834 -27.575 1.00 55.88 80 SER A N 1
ATOM 607 C CA . SER A 1 80 ? 15.379 -14.443 -28.892 1.00 55.88 80 SER A CA 1
ATOM 608 C C . SER A 1 80 ? 16.705 -14.620 -29.640 1.00 55.88 80 SER A C 1
ATOM 610 O O . SER A 1 80 ? 17.048 -13.856 -30.537 1.00 55.88 80 SER A O 1
ATOM 612 N N . GLY A 1 81 ? 17.487 -15.624 -29.242 1.00 57.22 81 GLY A N 1
ATOM 613 C CA . GLY A 1 81 ? 18.583 -16.139 -30.054 1.00 57.22 81 GLY A CA 1
ATOM 614 C C . GLY A 1 81 ? 18.014 -16.928 -31.229 1.00 57.22 81 GLY A C 1
ATOM 615 O O . GLY A 1 81 ? 17.950 -18.154 -31.177 1.00 57.22 81 GLY A O 1
ATOM 616 N N . HIS A 1 82 ? 17.585 -16.242 -32.289 1.00 56.66 82 HIS A N 1
ATOM 617 C CA . HIS A 1 82 ? 17.408 -16.875 -33.593 1.00 56.66 82 HIS A CA 1
ATOM 618 C C . HIS A 1 82 ? 18.784 -17.319 -34.101 1.00 56.66 82 HIS A C 1
ATOM 620 O O . HIS A 1 82 ? 19.492 -16.566 -34.760 1.00 56.66 82 HIS A O 1
ATOM 626 N N . HIS A 1 83 ? 19.183 -18.552 -33.782 1.00 56.50 83 HIS A N 1
ATOM 627 C CA . HIS A 1 83 ? 20.196 -19.240 -34.572 1.00 56.50 83 HIS A CA 1
ATOM 628 C C . HIS A 1 83 ? 19.508 -19.734 -35.843 1.00 56.50 83 HIS A C 1
ATOM 630 O O . HIS A 1 83 ? 18.949 -20.831 -35.904 1.00 56.50 83 HIS A O 1
ATOM 636 N N . GLU A 1 84 ? 19.504 -18.860 -36.841 1.00 63.62 84 GLU A N 1
ATOM 637 C CA . GLU A 1 84 ? 19.240 -19.210 -38.224 1.00 63.62 84 GLU A CA 1
ATOM 638 C C . GLU A 1 84 ? 20.283 -20.262 -38.627 1.00 63.62 84 GLU A C 1
ATOM 640 O O . GLU A 1 84 ? 21.464 -19.963 -38.800 1.00 63.62 84 GLU A O 1
ATOM 645 N N . ARG A 1 85 ? 19.876 -21.534 -38.692 1.00 61.50 85 ARG A N 1
ATOM 646 C CA . ARG A 1 85 ? 20.687 -22.555 -39.357 1.00 61.50 85 ARG A CA 1
ATOM 647 C C . ARG A 1 85 ? 20.595 -22.269 -40.851 1.00 61.50 85 ARG A C 1
ATOM 649 O O . ARG A 1 85 ? 19.641 -22.691 -41.501 1.00 61.50 85 ARG A O 1
ATOM 656 N N . GLN A 1 86 ? 21.555 -21.502 -41.359 1.00 59.06 86 GLN A N 1
ATOM 657 C CA . GLN A 1 86 ? 21.854 -21.489 -42.784 1.00 59.06 86 GLN A CA 1
ATOM 658 C C . GLN A 1 86 ? 22.363 -22.873 -43.201 1.00 59.06 86 GLN A C 1
ATOM 660 O O . GLN A 1 86 ? 22.958 -23.603 -42.405 1.00 59.06 86 GLN A O 1
ATOM 665 N N . GLN A 1 87 ? 21.972 -23.210 -44.424 1.00 61.22 87 GLN A N 1
ATOM 666 C CA . GLN A 1 87 ? 22.021 -24.511 -45.082 1.00 61.22 87 GLN A CA 1
ATOM 667 C C . GLN A 1 87 ? 23.442 -25.039 -45.275 1.00 61.22 87 GLN A C 1
ATOM 669 O O . GLN A 1 87 ? 24.362 -24.209 -45.444 1.00 61.22 87 GLN A O 1
#